Protein AF-A0A7C3AEF3-F1 (afdb_monomer)

pLDDT: mean 89.16, std 11.64, range [50.69, 97.69]

Mean predicted aligned error: 5.56 Å

Nearest PDB structures (foldseek):
  3a0b-assembly1_z  TM=6.965E-01  e=4.013E+00  Thermostichus vulcanus
  3vkh-assembly2_B  TM=6.993E-01  e=6.624E+00  Dictyostelium discoideum

Foldseek 3Di:
DDLVVVVVVLVVVLVVLVVQLVCLVPPPPDPVSSVVSNVVSVVVNVVSCCVSVVVVVCVVVVVPVD

Solvent-accessible surface area (backbone atoms only — not comparable to full-atom values): 3774 Å² total; per-residue (Å²): 132,58,70,70,59,53,51,50,52,51,51,51,51,50,51,52,47,50,53,52,41,50,47,31,69,74,70,45,81,53,66,65,63,24,49,51,50,44,51,54,45,51,52,52,50,51,50,52,42,38,53,71,76,63,38,44,66,46,60,76,67,52,75,71,80,121

Sequence (66 aa):
MSIFKVGWIVAVGLAILTIVEYIFAAEVADATARFLGLVLSAGTKAGLIMWFFMHLPRVWRGEEAH

Secondary structure (DSSP, 8-state):
--HHHHHHHHHHHHHHHHHHHHHHHHH---HHHHHHHHHHHHHHHHHHHHHHTS-HHHHHTTTT--

Radius of gyration: 15.34 Å; Cα contacts (8 Å, |Δi|>4): 31; chains: 1; bounding box: 38×14×46 Å

Structure (mmCIF, N/CA/C/O backbone):
data_AF-A0A7C3AEF3-F1
#
_entry.id   AF-A0A7C3AEF3-F1
#
loop_
_atom_site.group_PDB
_atom_site.id
_atom_site.type_symbol
_atom_site.label_atom_id
_atom_site.label_alt_id
_atom_site.label_comp_id
_atom_site.label_asym_id
_atom_site.label_entity_id
_atom_site.label_seq_id
_atom_site.pdbx_PDB_ins_code
_atom_site.Cartn_x
_atom_site.Cartn_y
_atom_site.Cartn_z
_atom_site.occupancy
_atom_site.B_iso_or_equiv
_atom_site.auth_seq_id
_atom_site.auth_comp_id
_atom_site.auth_asym_id
_atom_site.auth_atom_id
_atom_site.pdbx_PDB_model_num
ATOM 1 N N . MET A 1 1 ? -23.268 7.863 7.218 1.00 60.38 1 MET A N 1
ATOM 2 C CA . MET A 1 1 ? -22.949 6.781 6.253 1.00 60.38 1 MET A CA 1
ATOM 3 C C . MET A 1 1 ? -22.862 5.475 7.038 1.00 60.38 1 MET A C 1
ATOM 5 O O . MET A 1 1 ? -22.356 5.532 8.149 1.00 60.38 1 MET A O 1
ATOM 9 N N . SER A 1 2 ? -23.402 4.343 6.569 1.00 77.75 2 SER A N 1
ATOM 10 C CA . SER A 1 2 ? -23.346 3.100 7.367 1.00 77.75 2 SER A CA 1
ATOM 11 C C . SER A 1 2 ? -21.914 2.552 7.433 1.00 77.75 2 SER A C 1
ATOM 13 O O . SER A 1 2 ? -21.167 2.675 6.463 1.00 77.75 2 SER A O 1
ATOM 15 N N . ILE A 1 3 ? -21.537 1.929 8.555 1.00 75.50 3 ILE A N 1
ATOM 16 C CA . ILE A 1 3 ? -20.200 1.336 8.770 1.00 75.50 3 ILE A CA 1
ATOM 17 C C . ILE A 1 3 ? -19.843 0.341 7.658 1.00 75.50 3 ILE A C 1
ATOM 19 O O . ILE A 1 3 ? -18.734 0.367 7.134 1.00 75.50 3 ILE A O 1
ATOM 23 N N . PHE A 1 4 ? -20.818 -0.454 7.209 1.00 81.44 4 PHE A N 1
ATOM 24 C CA . PHE A 1 4 ? -20.646 -1.380 6.089 1.00 81.44 4 PHE A CA 1
ATOM 25 C C . PHE A 1 4 ? -20.274 -0.681 4.773 1.00 81.44 4 PHE A C 1
ATOM 27 O O . PHE A 1 4 ? -19.438 -1.185 4.030 1.00 81.44 4 PHE A O 1
ATOM 34 N N . LYS A 1 5 ? -20.848 0.498 4.485 1.00 85.94 5 LYS A N 1
ATOM 35 C CA . LYS A 1 5 ? -20.500 1.277 3.284 1.00 85.94 5 LYS A CA 1
ATOM 36 C C . LYS A 1 5 ? -19.072 1.817 3.360 1.00 85.94 5 LYS A C 1
ATOM 38 O O . LYS A 1 5 ? -18.364 1.774 2.363 1.00 85.94 5 LYS A O 1
ATOM 43 N N . VAL A 1 6 ? -18.643 2.293 4.531 1.00 88.00 6 VAL A N 1
ATOM 44 C CA . VAL A 1 6 ? -17.266 2.780 4.728 1.00 88.00 6 VAL A CA 1
ATOM 45 C C . VAL A 1 6 ? -16.266 1.632 4.586 1.00 88.00 6 VAL A C 1
ATOM 47 O O . VAL A 1 6 ? -15.272 1.787 3.885 1.00 88.00 6 VAL A O 1
ATOM 50 N N . GLY A 1 7 ? -16.562 0.461 5.160 1.00 87.94 7 GLY A N 1
ATOM 51 C CA . GLY A 1 7 ? -15.695 -0.714 5.041 1.00 87.94 7 GLY A CA 1
ATOM 52 C C . GLY A 1 7 ? -15.494 -1.178 3.606 1.00 87.94 7 GLY A C 1
ATOM 53 O O . GLY A 1 7 ? -14.362 -1.441 3.210 1.00 87.94 7 GLY A O 1
ATOM 54 N N . TRP A 1 8 ? -16.553 -1.187 2.796 1.00 93.38 8 TRP A N 1
ATOM 55 C CA . TRP A 1 8 ? -16.432 -1.493 1.369 1.00 93.38 8 TRP A CA 1
ATOM 56 C C . TRP A 1 8 ? -15.585 -0.474 0.609 1.00 93.38 8 TRP A C 1
ATOM 58 O O . TRP A 1 8 ? -14.764 -0.865 -0.215 1.00 93.38 8 TRP A O 1
ATOM 68 N N . ILE A 1 9 ? -15.733 0.819 0.905 1.00 93.25 9 ILE A N 1
ATOM 69 C CA . ILE A 1 9 ? -14.916 1.869 0.281 1.00 93.25 9 ILE A CA 1
ATOM 70 C C . ILE A 1 9 ? -13.436 1.680 0.633 1.00 93.25 9 ILE A C 1
ATOM 72 O O . ILE A 1 9 ? -12.588 1.731 -0.256 1.00 93.25 9 ILE A O 1
ATOM 76 N N . VAL A 1 10 ? -13.120 1.413 1.906 1.00 93.75 10 VAL A N 1
ATOM 77 C CA . VAL A 1 10 ? -11.739 1.162 2.343 1.00 93.75 10 VAL A CA 1
ATOM 78 C C . VAL A 1 10 ? -11.186 -0.103 1.687 1.00 93.75 10 VAL A C 1
ATOM 80 O O . VAL A 1 10 ? -10.077 -0.069 1.163 1.00 93.75 10 VAL A O 1
ATOM 83 N N . ALA A 1 11 ? -11.958 -1.191 1.633 1.00 93.88 11 ALA A N 1
ATOM 84 C CA . ALA A 1 11 ? -11.541 -2.434 0.985 1.00 93.88 11 ALA A CA 1
ATOM 85 C C . ALA A 1 11 ? -11.233 -2.241 -0.510 1.00 93.88 11 ALA A C 1
ATOM 87 O O . ALA A 1 11 ? -10.188 -2.683 -0.987 1.00 93.88 11 ALA A O 1
ATOM 88 N N . VAL A 1 12 ? -12.098 -1.530 -1.241 1.00 96.25 12 VAL A N 1
ATOM 89 C CA . VAL A 1 12 ? -11.866 -1.196 -2.656 1.00 96.25 12 VAL A CA 1
ATOM 90 C C . VAL A 1 12 ? -10.632 -0.306 -2.813 1.00 96.25 12 VAL A C 1
ATOM 92 O O . VAL A 1 12 ? -9.808 -0.560 -3.689 1.00 96.25 12 VAL A O 1
ATOM 95 N N . GLY A 1 13 ? -10.448 0.689 -1.940 1.00 95.88 13 GLY A N 1
ATOM 96 C CA . GLY A 1 13 ? -9.251 1.531 -1.937 1.00 95.88 13 GLY A CA 1
ATOM 97 C C . GLY A 1 13 ? -7.960 0.728 -1.738 1.00 95.88 13 GLY A C 1
ATOM 98 O O . GLY A 1 13 ? -6.996 0.912 -2.478 1.00 95.88 13 GLY A O 1
ATOM 99 N N . LEU A 1 14 ? -7.955 -0.220 -0.795 1.00 96.94 14 LEU A N 1
ATOM 100 C CA . LEU A 1 14 ? -6.823 -1.122 -0.554 1.00 96.94 14 LEU A CA 1
ATOM 101 C C . LEU A 1 14 ? -6.548 -2.044 -1.751 1.00 96.94 14 LEU A C 1
ATOM 103 O O . LEU A 1 14 ? -5.385 -2.286 -2.086 1.00 96.94 14 LEU A O 1
ATOM 107 N N . ALA A 1 15 ? -7.596 -2.536 -2.416 1.00 97.44 15 ALA A N 1
ATOM 108 C CA . ALA A 1 15 ? -7.463 -3.350 -3.621 1.00 97.44 15 ALA A CA 1
ATOM 109 C C . ALA A 1 15 ? -6.815 -2.553 -4.764 1.00 97.44 15 ALA A C 1
ATOM 111 O O . ALA A 1 15 ? -5.832 -3.009 -5.346 1.00 97.44 15 ALA A O 1
ATOM 112 N N . ILE A 1 16 ? -7.290 -1.329 -5.023 1.00 97.00 16 ILE A N 1
ATOM 113 C CA . ILE A 1 16 ? -6.705 -0.429 -6.032 1.00 97.00 16 ILE A CA 1
ATOM 114 C C . ILE A 1 16 ? -5.231 -0.157 -5.718 1.00 97.00 16 ILE A C 1
ATOM 116 O O . ILE A 1 16 ? -4.379 -0.282 -6.593 1.00 97.00 16 ILE A O 1
ATOM 120 N N . LEU A 1 17 ? -4.906 0.148 -4.460 1.00 96.69 17 LEU A N 1
ATOM 121 C CA . LEU 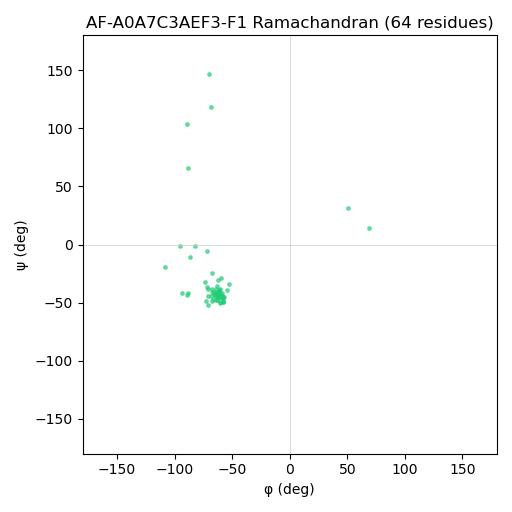A 1 17 ? -3.531 0.421 -4.044 1.00 96.69 17 LEU A CA 1
ATOM 122 C C . LEU A 1 17 ? -2.603 -0.790 -4.238 1.00 96.69 17 LEU A C 1
ATOM 124 O O . LEU A 1 17 ? -1.422 -0.632 -4.528 1.00 96.69 17 LEU A O 1
ATOM 128 N N . THR A 1 18 ? -3.145 -2.002 -4.122 1.00 97.25 18 THR A N 1
ATOM 129 C CA . THR A 1 18 ? -2.414 -3.250 -4.385 1.00 97.25 18 THR A CA 1
ATOM 130 C C . THR A 1 18 ? -2.150 -3.457 -5.878 1.00 97.25 18 THR A C 1
ATOM 132 O O . THR A 1 18 ? -1.071 -3.904 -6.253 1.00 97.25 18 THR A O 1
ATOM 135 N N . ILE A 1 19 ? -3.091 -3.076 -6.745 1.00 97.69 19 ILE A N 1
ATOM 136 C CA . ILE A 1 19 ? -2.873 -3.083 -8.199 1.00 97.69 19 ILE A CA 1
ATOM 137 C C . ILE A 1 19 ? -1.784 -2.072 -8.578 1.00 97.69 19 ILE A C 1
ATOM 139 O O . ILE A 1 19 ? -0.893 -2.392 -9.361 1.00 97.69 19 ILE A O 1
ATOM 143 N N . VAL A 1 20 ? -1.818 -0.870 -7.994 1.00 95.81 20 VAL A N 1
ATOM 144 C CA . VAL A 1 20 ? -0.789 0.156 -8.226 1.00 95.81 20 VAL A CA 1
ATOM 145 C C . VAL A 1 20 ? 0.595 -0.358 -7.826 1.00 95.81 20 VAL A C 1
ATOM 147 O O . VAL A 1 20 ? 1.537 -0.215 -8.597 1.00 95.81 20 VAL A O 1
ATOM 150 N N . GLU A 1 21 ? 0.722 -1.018 -6.674 1.00 97.00 21 GLU A N 1
ATOM 151 C CA . GLU A 1 21 ? 1.981 -1.653 -6.257 1.00 97.00 21 GLU A CA 1
ATOM 152 C C . GLU A 1 21 ? 2.494 -2.679 -7.251 1.00 97.00 21 GLU A C 1
ATOM 154 O O . GLU A 1 21 ? 3.681 -2.677 -7.571 1.00 97.00 21 GLU A O 1
ATOM 159 N N . TYR A 1 22 ? 1.604 -3.537 -7.749 1.00 97.38 22 TYR A N 1
ATOM 160 C CA . TYR A 1 22 ? 1.971 -4.524 -8.752 1.00 97.38 22 TYR A CA 1
ATOM 161 C C . TYR A 1 22 ? 2.537 -3.853 -10.008 1.00 97.38 22 TYR A C 1
ATOM 163 O O . TYR A 1 22 ? 3.595 -4.255 -10.482 1.00 97.38 22 TYR A O 1
ATOM 171 N N . ILE A 1 23 ? 1.898 -2.785 -10.493 1.00 96.25 23 ILE A N 1
ATOM 172 C CA . ILE A 1 23 ? 2.376 -2.025 -11.657 1.00 96.25 23 ILE A CA 1
ATOM 173 C C . ILE A 1 23 ? 3.746 -1.397 -11.372 1.00 96.25 23 ILE A C 1
ATOM 175 O O . ILE A 1 23 ? 4.653 -1.517 -12.190 1.00 96.25 23 ILE A O 1
ATOM 179 N N . PHE A 1 24 ? 3.938 -0.770 -10.206 1.00 95.44 24 PHE A N 1
ATOM 180 C CA . PHE A 1 24 ? 5.245 -0.218 -9.830 1.00 95.44 24 PHE A CA 1
ATOM 181 C C . PHE A 1 24 ? 6.326 -1.301 -9.741 1.00 95.44 24 PHE A C 1
ATOM 183 O O . PHE A 1 24 ? 7.456 -1.080 -10.166 1.00 95.44 24 PHE A O 1
ATOM 190 N N . ALA A 1 25 ? 5.996 -2.477 -9.213 1.00 95.44 25 ALA A N 1
ATOM 191 C CA . ALA A 1 25 ? 6.939 -3.581 -9.099 1.00 95.44 25 ALA A CA 1
ATOM 192 C C . ALA A 1 25 ? 7.291 -4.210 -10.458 1.00 95.44 25 ALA A C 1
ATOM 194 O O . ALA A 1 25 ? 8.449 -4.581 -10.659 1.00 95.44 25 ALA A O 1
ATOM 195 N N . ALA A 1 26 ? 6.312 -4.334 -11.359 1.00 97.50 26 ALA A N 1
ATOM 196 C CA . ALA A 1 26 ? 6.448 -5.036 -12.634 1.00 97.50 26 ALA A CA 1
ATOM 197 C C . ALA A 1 26 ? 6.961 -4.144 -13.776 1.00 97.50 26 ALA A C 1
ATOM 199 O O . ALA A 1 26 ? 7.810 -4.580 -14.547 1.00 97.50 26 ALA A O 1
ATOM 200 N N . GLU A 1 27 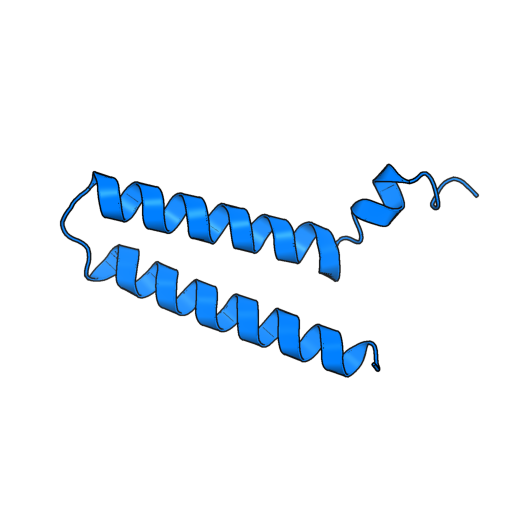? 6.477 -2.905 -13.872 1.00 96.62 27 GLU A N 1
ATOM 201 C CA . GLU A 1 27 ? 6.641 -2.069 -15.071 1.00 96.62 27 GLU A CA 1
ATOM 202 C C . GLU A 1 27 ? 7.631 -0.909 -14.881 1.00 96.62 27 GLU A C 1
ATOM 204 O O . GLU A 1 27 ? 8.140 -0.349 -15.854 1.00 96.62 27 GLU A O 1
ATOM 209 N N . VAL A 1 28 ? 7.935 -0.514 -13.639 1.00 95.94 28 VAL A N 1
ATOM 210 C CA . VAL A 1 28 ? 8.821 0.633 -13.383 1.00 95.94 28 VAL A CA 1
ATOM 211 C C . VAL A 1 28 ? 10.275 0.176 -13.311 1.00 95.94 28 VAL A C 1
ATOM 213 O O . VAL A 1 28 ? 10.735 -0.376 -12.311 1.00 95.94 28 VAL A O 1
ATOM 216 N N . ALA A 1 29 ? 11.013 0.448 -14.389 1.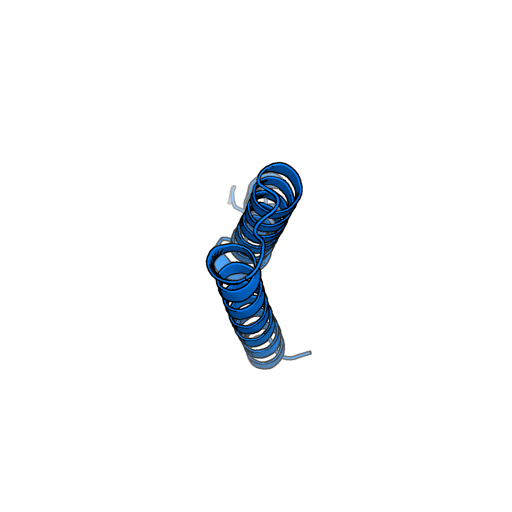00 96.25 29 ALA A N 1
ATOM 217 C CA . ALA A 1 29 ? 12.436 0.132 -14.497 1.00 96.25 29 ALA A CA 1
ATOM 218 C C . ALA A 1 29 ? 13.330 1.055 -13.648 1.00 96.25 29 ALA A C 1
ATOM 220 O O . ALA A 1 29 ? 14.372 0.618 -13.156 1.00 96.25 29 ALA A O 1
ATOM 221 N N . ASP A 1 30 ? 12.935 2.320 -13.463 1.00 97.69 30 ASP A N 1
ATOM 222 C CA . ASP A 1 30 ? 13.697 3.254 -12.634 1.00 97.69 30 ASP A CA 1
ATOM 223 C C . ASP A 1 30 ? 13.634 2.839 -11.159 1.00 97.69 30 ASP A C 1
ATOM 225 O O . ASP A 1 30 ? 12.568 2.791 -10.540 1.00 97.69 30 ASP A O 1
ATOM 229 N N . ALA A 1 31 ? 14.798 2.533 -10.585 1.00 96.69 31 ALA A N 1
ATOM 230 C CA . ALA A 1 31 ? 14.888 1.988 -9.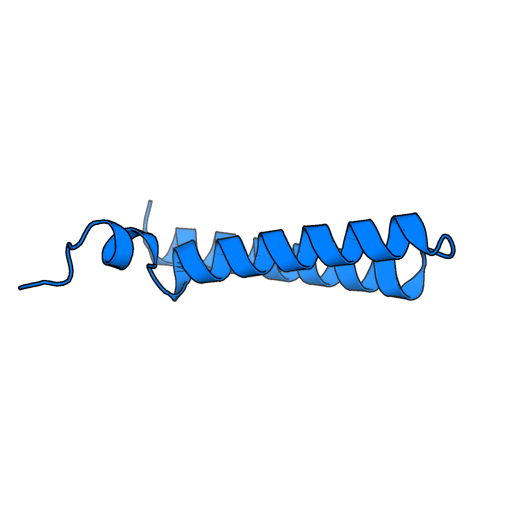237 1.00 96.69 31 ALA A CA 1
ATOM 231 C C . ALA A 1 31 ? 14.370 2.965 -8.173 1.00 96.69 31 ALA A C 1
ATOM 233 O O . ALA A 1 31 ? 13.749 2.531 -7.199 1.00 96.69 31 ALA A O 1
ATOM 234 N N . THR A 1 32 ? 14.592 4.268 -8.367 1.00 97.19 32 THR A N 1
ATOM 235 C CA . THR A 1 32 ? 14.182 5.307 -7.417 1.00 97.19 32 THR A CA 1
ATOM 236 C C . THR A 1 32 ? 12.670 5.492 -7.449 1.00 97.19 32 THR A C 1
ATOM 238 O O . THR A 1 32 ? 12.025 5.456 -6.404 1.00 97.19 32 THR A O 1
ATOM 241 N N . ALA A 1 33 ? 12.084 5.618 -8.639 1.00 95.94 33 ALA A N 1
ATOM 242 C CA . ALA A 1 33 ? 10.646 5.733 -8.832 1.00 95.94 33 ALA A CA 1
ATOM 243 C C . ALA A 1 33 ? 9.913 4.482 -8.337 1.00 95.94 33 ALA A C 1
ATOM 245 O O . ALA A 1 33 ? 8.896 4.602 -7.654 1.00 95.94 33 ALA A O 1
ATOM 246 N N . ARG A 1 34 ? 10.458 3.286 -8.602 1.00 97.56 34 ARG A N 1
ATOM 247 C CA . ARG A 1 34 ? 9.927 2.028 -8.066 1.00 97.56 34 ARG A CA 1
ATOM 248 C C . ARG A 1 34 ? 9.951 2.012 -6.542 1.00 97.56 34 ARG A C 1
ATOM 250 O O . ARG A 1 34 ? 8.937 1.707 -5.923 1.00 97.56 34 ARG A O 1
ATOM 257 N N . PHE A 1 35 ? 11.087 2.355 -5.934 1.00 97.12 35 PHE A N 1
ATOM 258 C CA . PHE A 1 35 ? 11.219 2.391 -4.478 1.00 97.12 35 PHE A CA 1
ATOM 259 C C . PHE A 1 35 ? 10.239 3.383 -3.845 1.00 97.12 35 PHE A C 1
ATOM 261 O O . PHE A 1 35 ? 9.487 3.010 -2.949 1.00 97.12 35 PHE A O 1
ATOM 268 N N . LEU A 1 36 ? 10.197 4.622 -4.340 1.00 97.50 36 LEU A N 1
ATOM 269 C CA . LEU A 1 36 ? 9.297 5.651 -3.820 1.00 97.50 36 LEU A CA 1
ATOM 270 C C . LEU A 1 36 ? 7.828 5.261 -3.997 1.00 97.50 36 LEU A C 1
ATOM 272 O O . LEU A 1 36 ? 7.053 5.403 -3.055 1.00 97.50 36 LEU A O 1
ATOM 276 N N . GLY A 1 37 ? 7.454 4.725 -5.161 1.00 95.38 37 GLY A N 1
ATOM 277 C CA . GLY A 1 37 ? 6.095 4.258 -5.424 1.00 95.38 37 GLY A CA 1
ATOM 278 C C . GLY A 1 37 ? 5.647 3.185 -4.435 1.00 95.38 37 GLY A C 1
ATOM 279 O O . GLY A 1 37 ? 4.588 3.327 -3.826 1.00 95.38 37 GLY A O 1
ATOM 280 N N . LEU A 1 38 ? 6.487 2.168 -4.210 1.00 97.06 38 LEU A N 1
ATOM 281 C CA . LEU A 1 38 ? 6.206 1.074 -3.274 1.00 97.06 38 LEU A CA 1
ATOM 282 C C . LEU A 1 38 ? 6.189 1.529 -1.807 1.00 97.06 38 LEU A C 1
ATOM 284 O O . LEU A 1 38 ? 5.368 1.065 -1.021 1.00 97.06 38 LEU A O 1
ATOM 288 N N . VAL A 1 39 ? 7.078 2.443 -1.411 1.00 97.69 39 VAL A N 1
ATOM 289 C CA . VAL A 1 39 ? 7.105 2.969 -0.036 1.00 97.69 39 VAL A CA 1
ATOM 290 C C . VAL A 1 39 ? 5.868 3.821 0.244 1.00 97.69 39 VAL A C 1
ATOM 292 O O . VAL A 1 39 ? 5.234 3.665 1.289 1.00 97.69 39 VAL A O 1
ATOM 295 N N . LEU A 1 40 ? 5.493 4.699 -0.688 1.00 97.06 40 LEU A N 1
ATOM 296 C CA . LEU A 1 40 ? 4.317 5.557 -0.548 1.00 97.06 40 LEU A CA 1
ATOM 297 C C . LEU A 1 40 ? 3.020 4.742 -0.529 1.00 97.06 40 LEU A C 1
ATOM 299 O O . LEU A 1 40 ? 2.123 5.028 0.272 1.00 97.06 40 LEU A O 1
ATOM 303 N N . SER A 1 41 ? 2.918 3.713 -1.372 1.00 96.12 41 SER A N 1
ATOM 304 C CA . SER A 1 41 ? 1.757 2.827 -1.379 1.00 96.12 41 SER A CA 1
ATOM 305 C C . SER A 1 41 ? 1.674 2.011 -0.091 1.00 96.12 41 SER A C 1
ATOM 307 O O . SER A 1 41 ? 0.624 2.007 0.552 1.00 96.12 41 SER A O 1
ATOM 309 N N . ALA A 1 42 ? 2.780 1.411 0.358 1.00 96.00 42 ALA A N 1
ATOM 310 C CA . ALA A 1 42 ? 2.818 0.635 1.590 1.00 96.00 42 ALA A CA 1
ATOM 311 C C . ALA A 1 42 ? 2.465 1.501 2.810 1.00 96.00 42 ALA A C 1
ATOM 313 O O . ALA A 1 42 ? 1.648 1.097 3.639 1.00 96.00 42 ALA A O 1
ATOM 314 N N . GLY A 1 43 ? 3.006 2.723 2.883 1.00 97.12 43 GLY A N 1
ATOM 315 C CA . GLY A 1 43 ? 2.700 3.687 3.942 1.00 97.12 43 GLY A CA 1
ATOM 316 C C . GLY A 1 43 ? 1.225 4.090 3.965 1.00 97.12 43 GLY A C 1
ATOM 317 O O . GLY A 1 43 ? 0.586 4.067 5.018 1.00 97.12 43 GLY A O 1
AT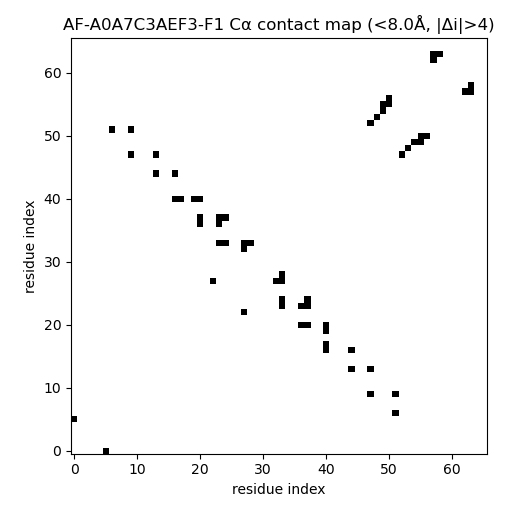OM 318 N N . THR A 1 44 ? 0.646 4.379 2.797 1.00 96.81 44 THR A N 1
ATOM 319 C CA . THR A 1 44 ? -0.784 4.706 2.673 1.00 96.81 44 THR A CA 1
ATOM 320 C C . THR A 1 44 ? -1.662 3.535 3.114 1.00 96.81 44 THR A C 1
ATOM 322 O O . THR A 1 44 ? -2.638 3.717 3.844 1.00 96.81 44 THR A O 1
ATOM 325 N N . LYS A 1 45 ? -1.294 2.312 2.721 1.00 96.31 45 LYS A N 1
ATOM 326 C CA . LYS A 1 45 ? -2.015 1.085 3.072 1.00 96.31 45 LYS A CA 1
ATOM 327 C C . LYS A 1 45 ? -1.988 0.837 4.577 1.00 96.31 45 LYS A C 1
ATOM 329 O O . LYS A 1 45 ? -3.038 0.627 5.182 1.00 96.31 45 LYS A O 1
ATOM 334 N N . ALA A 1 46 ? -0.806 0.940 5.185 1.00 95.62 46 ALA A N 1
ATOM 335 C CA . ALA A 1 46 ? -0.638 0.851 6.629 1.00 95.62 46 ALA A CA 1
ATOM 336 C C . ALA A 1 46 ? -1.495 1.902 7.351 1.00 95.62 46 ALA A C 1
ATOM 338 O O . ALA A 1 4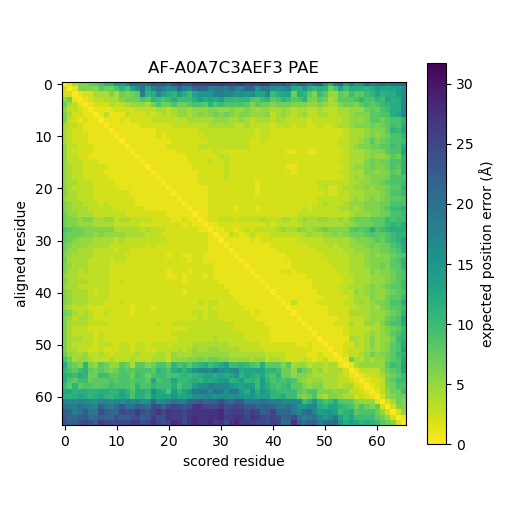6 ? -2.213 1.559 8.287 1.00 95.62 46 ALA A O 1
ATOM 339 N N . GLY A 1 47 ? -1.498 3.152 6.876 1.00 94.25 47 GLY A N 1
ATOM 340 C CA . GLY A 1 47 ? -2.332 4.226 7.418 1.00 94.25 47 GLY A CA 1
ATOM 341 C C . GLY A 1 47 ? -3.828 3.903 7.390 1.00 94.25 47 GLY A C 1
ATOM 342 O O . GLY A 1 47 ? -4.500 4.000 8.417 1.00 94.25 47 GLY A O 1
ATOM 343 N N . LEU A 1 48 ? -4.346 3.455 6.242 1.00 93.75 48 LEU A N 1
ATOM 344 C CA . LEU A 1 48 ? -5.749 3.053 6.096 1.00 93.75 48 LEU A CA 1
ATOM 345 C C . LEU A 1 48 ? -6.109 1.876 7.010 1.00 93.75 48 LEU A C 1
ATOM 347 O O . LEU A 1 48 ? -7.188 1.875 7.603 1.00 93.75 48 LEU A O 1
ATOM 351 N N . ILE A 1 49 ? -5.210 0.899 7.156 1.00 93.19 49 ILE A N 1
ATOM 352 C CA . ILE A 1 49 ? -5.429 -0.263 8.024 1.00 93.19 49 ILE A CA 1
ATOM 353 C C . ILE A 1 49 ? -5.458 0.145 9.496 1.00 93.19 49 ILE A C 1
ATOM 355 O O . ILE A 1 49 ? -6.394 -0.213 10.215 1.00 93.19 49 ILE A O 1
ATOM 359 N N . MET A 1 50 ? -4.470 0.928 9.933 1.00 92.81 50 MET A N 1
ATOM 360 C CA . MET A 1 50 ? -4.397 1.438 11.302 1.00 92.81 50 MET A CA 1
ATOM 361 C C . MET A 1 50 ? -5.634 2.268 11.656 1.00 92.81 50 MET A C 1
ATOM 363 O O . MET A 1 50 ? -6.194 2.135 12.743 1.00 92.81 50 MET A O 1
ATOM 367 N N . TRP A 1 51 ? -6.088 3.105 10.723 1.00 89.94 51 TRP A N 1
ATOM 368 C CA . TRP A 1 51 ? -7.246 3.965 10.921 1.00 89.94 51 TRP A CA 1
ATOM 369 C C . TRP A 1 51 ? -8.565 3.186 10.958 1.00 89.94 51 TRP A C 1
ATOM 371 O O . TRP A 1 51 ? -9.341 3.352 11.898 1.00 89.94 51 TRP A O 1
ATOM 381 N N . PHE A 1 52 ? -8.823 2.346 9.952 1.00 88.81 52 PHE A N 1
ATOM 382 C CA . PHE A 1 52 ? -10.135 1.724 9.769 1.00 88.81 52 PHE A CA 1
ATOM 383 C C . PHE A 1 52 ? -10.294 0.392 10.507 1.00 88.81 52 PHE A C 1
ATOM 385 O O . PHE A 1 52 ? -11.336 0.153 11.109 1.00 88.81 52 PHE A O 1
ATOM 392 N N . PHE A 1 53 ? -9.287 -0.484 10.465 1.00 86.44 53 PHE A N 1
ATOM 393 C CA . PHE A 1 53 ? -9.395 -1.831 11.037 1.00 86.44 53 PHE A CA 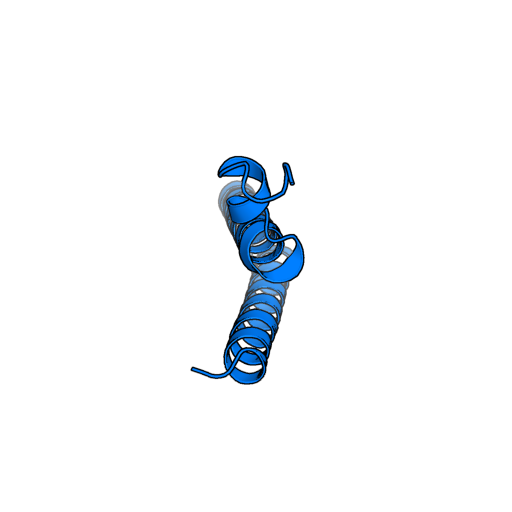1
ATOM 394 C C . PHE A 1 53 ? -8.884 -1.892 12.475 1.00 86.44 53 PHE A C 1
ATOM 396 O O . PHE A 1 53 ? -9.515 -2.519 13.322 1.00 86.44 53 PHE A O 1
ATOM 403 N N . MET A 1 54 ? -7.767 -1.223 12.768 1.00 88.62 54 MET A N 1
ATOM 404 C CA . MET A 1 54 ? -7.176 -1.247 14.114 1.00 88.62 54 MET A CA 1
ATOM 405 C C . MET A 1 54 ? -7.753 -0.183 15.044 1.00 88.62 54 MET A C 1
ATOM 407 O O . MET A 1 54 ? -7.480 -0.222 16.236 1.00 88.62 54 MET A O 1
ATOM 411 N N . HIS A 1 55 ? -8.539 0.764 14.520 1.00 86.31 55 HIS A N 1
ATOM 412 C CA . HIS A 1 55 ? -9.101 1.872 15.293 1.00 86.31 55 HIS A CA 1
ATOM 413 C C . HIS A 1 55 ? -8.037 2.620 16.119 1.00 86.31 55 HIS A C 1
ATOM 415 O O . HIS A 1 55 ? -8.347 3.192 17.161 1.00 86.31 55 HIS A O 1
ATOM 421 N N . LEU A 1 56 ? -6.792 2.683 15.627 1.00 80.25 56 LEU A N 1
ATOM 422 C CA . LEU A 1 56 ? -5.653 3.290 16.321 1.00 80.25 56 LEU A CA 1
ATOM 423 C C . LEU A 1 56 ? -5.903 4.734 16.815 1.00 80.25 56 LEU A C 1
ATOM 425 O O . LEU A 1 56 ? -5.434 5.078 17.899 1.00 80.25 56 LEU A O 1
ATOM 429 N N . PRO A 1 57 ? -6.687 5.587 16.116 1.00 75.19 57 PRO A N 1
ATOM 430 C CA . PRO A 1 57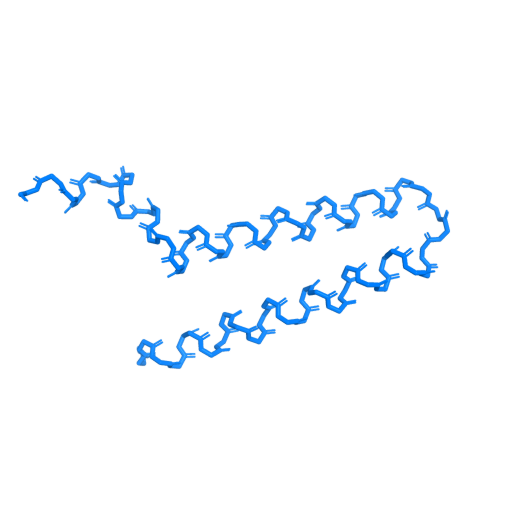 ? -7.055 6.900 16.647 1.00 75.19 57 PRO A CA 1
ATOM 431 C C . PRO A 1 57 ? -7.818 6.846 17.975 1.00 75.19 57 PRO A C 1
ATOM 433 O O . PRO A 1 57 ? -7.736 7.788 18.754 1.00 75.19 57 PRO A O 1
ATOM 436 N N . ARG A 1 58 ? -8.578 5.777 18.232 1.00 76.88 58 ARG A N 1
ATOM 437 C CA . ARG A 1 58 ? -9.328 5.576 19.479 1.00 76.88 58 ARG A CA 1
ATOM 438 C C . ARG A 1 58 ? -8.382 5.274 20.640 1.00 76.88 58 ARG A C 1
ATOM 440 O O . ARG A 1 58 ? -8.483 5.910 21.6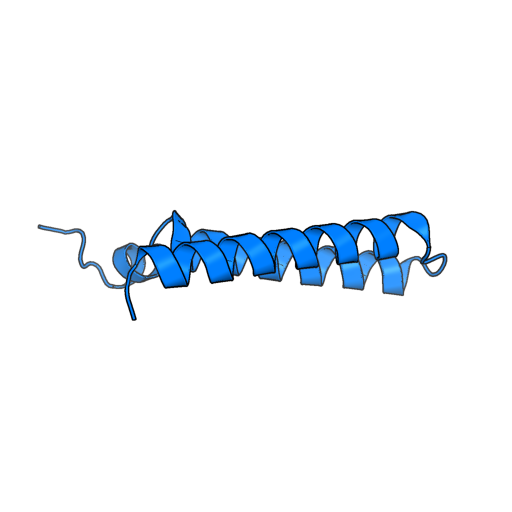85 1.00 76.88 58 ARG A O 1
ATOM 447 N N . VAL A 1 59 ? -7.399 4.406 20.389 1.00 74.88 59 VAL A N 1
ATOM 448 C CA . VAL A 1 59 ? -6.298 4.093 21.313 1.00 74.88 59 VAL A CA 1
ATOM 449 C C . VAL A 1 59 ? -5.520 5.362 21.674 1.00 74.88 59 VAL A C 1
ATOM 451 O O . VAL A 1 59 ? -5.330 5.666 22.847 1.00 74.88 59 VAL A O 1
ATOM 454 N N . TRP A 1 60 ? -5.116 6.159 20.678 1.00 71.50 60 TRP A N 1
ATOM 455 C CA . TRP A 1 60 ? -4.364 7.401 20.910 1.00 71.50 60 TRP A CA 1
ATOM 456 C C . TRP A 1 60 ? -5.160 8.504 21.605 1.00 71.50 60 TRP A C 1
ATOM 458 O O . TRP A 1 60 ? -4.564 9.359 22.254 1.00 71.50 60 TRP A O 1
ATOM 468 N N . ARG A 1 61 ? -6.492 8.495 21.502 1.00 76.94 61 ARG A N 1
ATOM 469 C CA . ARG A 1 61 ? -7.355 9.411 22.259 1.00 76.94 61 ARG A CA 1
ATOM 470 C C . ARG A 1 61 ? -7.629 8.946 23.691 1.00 76.94 61 ARG A C 1
ATOM 472 O O . ARG A 1 61 ? -8.311 9.661 24.416 1.00 76.94 61 ARG A O 1
ATOM 479 N N . GLY A 1 62 ? -7.110 7.787 24.106 1.00 70.31 62 GLY A N 1
ATOM 480 C CA . GLY A 1 62 ? -7.307 7.254 25.456 1.00 70.31 62 GLY A CA 1
ATOM 481 C C . GLY A 1 62 ? -8.746 6.812 25.746 1.00 70.31 62 GLY A C 1
ATOM 482 O O . GLY A 1 62 ? -9.085 6.587 26.901 1.00 70.31 62 GLY A O 1
ATOM 483 N N . GLU A 1 63 ? -9.589 6.666 24.716 1.00 63.78 63 GLU A N 1
ATOM 484 C CA . GLU A 1 63 ? -11.009 6.293 24.853 1.00 63.78 63 GLU A CA 1
ATOM 485 C C . GLU A 1 63 ? -11.207 4.816 25.262 1.00 63.78 63 GLU A C 1
ATOM 487 O O . GLU A 1 63 ? -12.333 4.399 25.516 1.00 63.78 63 GLU A O 1
ATOM 492 N N . GLU A 1 64 ? -10.131 4.023 25.325 1.00 58.31 64 GLU A N 1
ATOM 493 C CA . GLU A 1 64 ? -10.137 2.611 25.748 1.00 58.31 64 GLU A CA 1
ATOM 494 C C . GLU A 1 64 ? -9.786 2.413 27.236 1.00 58.31 64 GLU A C 1
ATOM 496 O O . GLU A 1 64 ? -9.800 1.286 27.722 1.00 58.31 64 GLU A O 1
ATOM 501 N N . ALA A 1 65 ? -9.487 3.486 27.978 1.00 56.84 65 ALA A N 1
ATOM 502 C CA . ALA A 1 65 ? -9.256 3.432 29.422 1.00 56.84 65 ALA A CA 1
ATOM 503 C C . ALA A 1 65 ? -10.575 3.609 30.199 1.00 56.84 65 ALA A C 1
ATOM 505 O O . ALA A 1 65 ? -10.773 4.609 30.893 1.00 56.84 65 ALA A O 1
ATOM 506 N N . HIS A 1 66 ? -11.483 2.642 30.066 1.00 50.69 66 HIS A N 1
ATOM 507 C CA . HIS A 1 66 ? -12.640 2.482 30.949 1.00 50.69 66 HIS A CA 1
ATOM 508 C C . HIS A 1 66 ? -12.734 1.041 31.439 1.00 50.69 66 HIS A C 1
ATOM 510 O O . HIS A 1 66 ? -12.797 0.133 30.581 1.00 50.69 66 HIS A O 1
#